Protein AF-F7QQA8-F1 (afdb_monomer)

Sequence (48 aa):
MAADLRAKAALLSPGPEREAILKKARQLETASHMDDWASSPGLRPPKP

Solvent-accessible surface area (backbone atoms only — not comparable to full-atom values): 2823 Å² total; per-residue (Å²): 112,39,66,60,33,47,52,55,30,70,76,42,66,93,49,72,69,26,50,54,34,44,52,51,19,53,52,43,49,54,49,53,54,49,52,54,59,71,66,36,75,91,76,55,76,84,79,132

Radius of gyration: 16.08 Å; Cα contacts (8 Å, |Δi|>4): 26; chains: 1; bounding box: 36×14×44 Å

Mean predicted aligned error: 7.87 Å

Foldseek 3Di:
DLVVLQVVLVVDDPDDVSVVSNVVSVVVVVVVVVVCVVPDPVPDDDDD

Secondary structure (DSSP, 8-state):
-HHHHHHHHHHSPSSHHHHHHHHHHHHHHHHHHHHHHHH-GGGSPPP-

pLDDT: mean 81.57, std 9.63, range [64.31, 93.81]

Structure (mmCIF, N/CA/C/O backbone):
data_AF-F7QQA8-F1
#
_entry.id   AF-F7QQA8-F1
#
loop_
_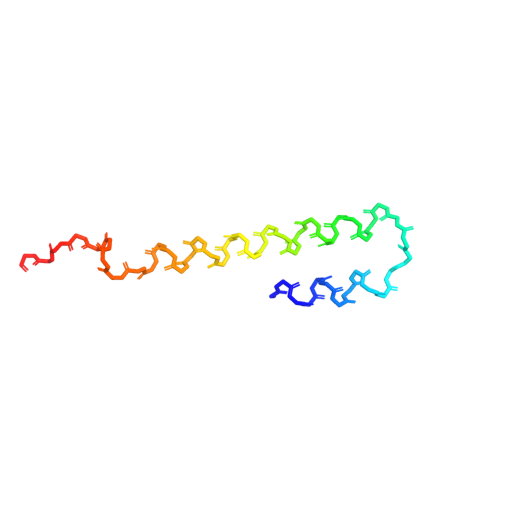atom_site.group_PDB
_atom_site.id
_atom_site.type_symbol
_atom_site.label_atom_id
_atom_site.label_alt_id
_atom_site.label_comp_id
_atom_site.label_asym_id
_atom_site.label_entity_id
_atom_site.label_seq_id
_atom_site.pdbx_PDB_ins_code
_atom_site.Cartn_x
_atom_site.Cartn_y
_atom_site.Cartn_z
_atom_site.occupancy
_atom_site.B_iso_or_equiv
_atom_site.auth_seq_id
_atom_site.auth_comp_id
_atom_site.auth_asym_id
_atom_site.auth_atom_id
_atom_site.pdbx_PDB_model_num
ATOM 1 N N . MET A 1 1 ? 0.829 -9.816 -3.966 1.00 71.38 1 MET A N 1
ATOM 2 C CA . MET A 1 1 ? 0.050 -9.167 -5.049 1.00 71.38 1 MET A CA 1
ATOM 3 C C . MET A 1 1 ? -0.889 -8.140 -4.423 1.00 71.38 1 MET A C 1
ATOM 5 O O . MET A 1 1 ? -1.371 -8.400 -3.328 1.00 71.38 1 MET A O 1
ATOM 9 N N . ALA A 1 2 ? -1.146 -6.988 -5.051 1.00 79.62 2 ALA A N 1
ATOM 10 C CA . ALA A 1 2 ? -1.956 -5.915 -4.445 1.00 79.62 2 ALA A CA 1
ATOM 11 C C . ALA A 1 2 ? -3.381 -6.350 -4.027 1.00 79.62 2 ALA A C 1
ATOM 13 O O . ALA A 1 2 ? -3.933 -5.813 -3.067 1.00 79.62 2 ALA A O 1
ATOM 14 N N . ALA A 1 3 ? -3.943 -7.365 -4.695 1.00 83.44 3 ALA A N 1
ATOM 15 C CA . ALA A 1 3 ? -5.235 -7.965 -4.357 1.00 83.44 3 ALA A CA 1
ATOM 16 C C . ALA A 1 3 ? -5.284 -8.567 -2.935 1.00 83.44 3 ALA A C 1
ATOM 18 O O . ALA A 1 3 ? -6.263 -8.359 -2.225 1.00 83.44 3 ALA A O 1
ATOM 19 N N . ASP A 1 4 ? -4.211 -9.230 -2.487 1.00 86.81 4 ASP A N 1
ATOM 20 C CA . ASP A 1 4 ? -4.108 -9.805 -1.132 1.00 86.81 4 ASP A CA 1
ATOM 21 C C . ASP A 1 4 ? -4.173 -8.716 -0.051 1.00 86.81 4 ASP A C 1
ATOM 23 O O . ASP A 1 4 ? -4.874 -8.835 0.954 1.00 86.81 4 ASP A O 1
ATOM 27 N N . LEU A 1 5 ? -3.510 -7.586 -0.305 1.00 87.88 5 LEU A N 1
ATOM 28 C CA . LEU A 1 5 ? -3.509 -6.452 0.612 1.00 87.88 5 LEU A CA 1
ATOM 29 C C . LEU A 1 5 ? -4.883 -5.777 0.679 1.00 87.88 5 LEU A C 1
ATOM 31 O O . LEU A 1 5 ? -5.321 -5.404 1.764 1.00 87.88 5 LEU A O 1
ATOM 35 N N . ARG A 1 6 ? -5.610 -5.667 -0.441 1.00 86.19 6 ARG A N 1
ATOM 36 C CA . ARG A 1 6 ? -7.004 -5.191 -0.413 1.00 86.19 6 ARG A CA 1
ATOM 37 C C . ARG A 1 6 ? -7.918 -6.139 0.363 1.00 86.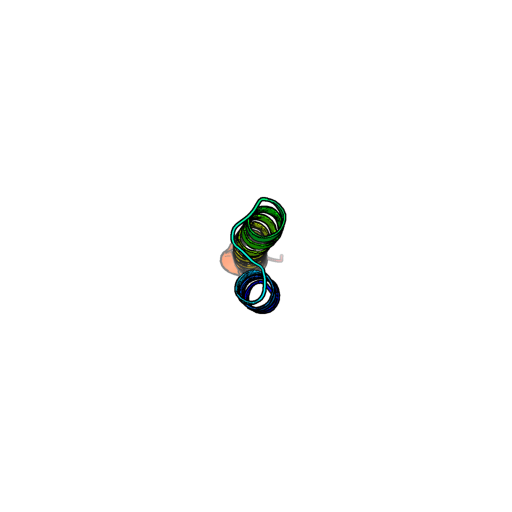19 6 ARG A C 1
ATOM 39 O O . ARG A 1 6 ? -8.733 -5.656 1.142 1.00 86.19 6 ARG A O 1
ATOM 46 N N . ALA A 1 7 ? -7.760 -7.451 0.193 1.00 89.88 7 ALA A N 1
ATOM 47 C CA . ALA A 1 7 ? -8.537 -8.442 0.935 1.00 89.88 7 ALA A CA 1
ATOM 48 C C . ALA A 1 7 ? -8.279 -8.340 2.449 1.00 89.88 7 ALA A C 1
ATOM 50 O O . ALA A 1 7 ? -9.224 -8.278 3.231 1.00 89.88 7 ALA A O 1
ATOM 51 N N . LYS A 1 8 ? -7.015 -8.194 2.869 1.00 87.19 8 LYS A N 1
ATOM 52 C CA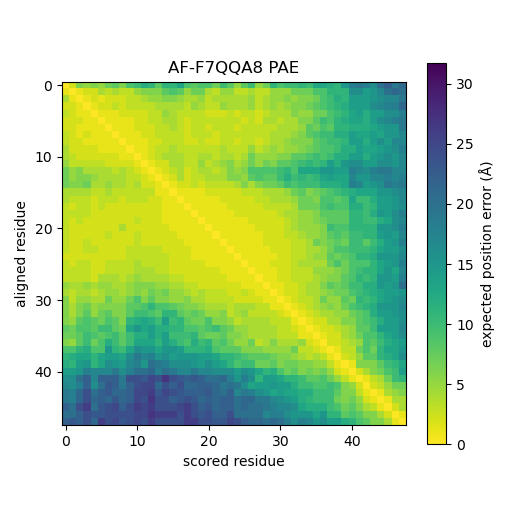 . LYS A 1 8 ? -6.664 -7.927 4.275 1.00 87.19 8 LYS A CA 1
ATOM 53 C C . LYS A 1 8 ? -7.237 -6.612 4.796 1.00 87.19 8 LYS A C 1
ATOM 55 O O . LYS A 1 8 ? -7.765 -6.572 5.901 1.00 87.19 8 LYS A O 1
ATOM 60 N N . ALA A 1 9 ? -7.177 -5.547 4.001 1.00 88.62 9 ALA A N 1
ATOM 61 C CA . ALA A 1 9 ? -7.757 -4.259 4.367 1.00 88.62 9 ALA A CA 1
ATOM 62 C C . ALA A 1 9 ? -9.294 -4.293 4.469 1.00 88.62 9 ALA A C 1
ATOM 64 O O . ALA A 1 9 ? -9.867 -3.461 5.167 1.00 88.62 9 ALA A O 1
ATOM 65 N N . ALA A 1 10 ? -9.967 -5.223 3.785 1.00 88.19 10 ALA A N 1
ATOM 66 C CA . ALA A 1 10 ? -11.414 -5.411 3.884 1.00 88.19 10 ALA A CA 1
ATOM 67 C C . ALA A 1 10 ? -11.839 -6.119 5.183 1.00 88.19 10 ALA A C 1
ATOM 69 O O . ALA A 1 10 ? -12.960 -5.916 5.638 1.00 88.19 10 ALA A O 1
ATOM 70 N N . LEU A 1 11 ? -10.947 -6.910 5.790 1.00 91.69 11 LEU A N 1
ATOM 71 C CA . LEU A 1 11 ? -11.183 -7.584 7.074 1.00 91.69 11 LEU A CA 1
ATOM 72 C C . LEU A 1 11 ? -10.896 -6.684 8.287 1.00 91.69 11 LEU A C 1
ATOM 74 O O . LEU A 1 11 ? -11.268 -7.027 9.406 1.00 91.69 11 LEU A O 1
ATOM 78 N N . LEU A 1 12 ? -10.223 -5.550 8.079 1.00 88.50 12 LEU A N 1
ATOM 79 C CA . LEU A 1 12 ? -9.883 -4.602 9.135 1.00 88.50 12 LEU A CA 1
ATOM 80 C C . LEU A 1 12 ? -10.959 -3.531 9.290 1.00 88.50 12 LEU A C 1
ATOM 82 O O . LEU A 1 12 ? -11.468 -2.979 8.310 1.00 88.50 12 LEU A O 1
ATOM 86 N N . SER A 1 13 ? -11.229 -3.165 10.541 1.00 87.25 13 SER A N 1
ATOM 87 C CA . SER A 1 13 ? -12.031 -1.987 10.856 1.00 87.25 13 SER A CA 1
ATOM 88 C C . SER A 1 13 ? -11.405 -0.719 10.255 1.00 87.25 13 SER A C 1
ATOM 90 O O . SER A 1 13 ? -10.180 -0.626 10.122 1.00 87.25 13 SER A O 1
ATOM 92 N N . PRO A 1 14 ? -12.223 0.276 9.866 1.00 87.19 14 PRO A N 1
ATOM 93 C CA . PRO A 1 14 ? -11.718 1.571 9.423 1.00 87.19 14 PRO A CA 1
ATOM 94 C C . PRO A 1 14 ? -10.793 2.180 10.482 1.00 87.19 14 PRO A C 1
ATOM 96 O O . PRO A 1 14 ? -11.171 2.323 11.641 1.00 87.19 14 PRO A O 1
ATOM 99 N N . GLY A 1 15 ? -9.568 2.504 10.069 1.00 92.06 15 GLY A N 1
ATOM 100 C CA . GLY A 1 15 ? -8.520 2.990 10.954 1.00 92.06 15 GLY A CA 1
ATOM 101 C C . GLY A 1 15 ? -7.142 3.005 10.283 1.00 92.06 15 GLY A C 1
ATOM 102 O O . GLY A 1 15 ? -6.999 2.557 9.138 1.00 92.06 15 GLY A O 1
ATOM 103 N N . PRO A 1 16 ? -6.114 3.479 11.003 1.00 91.69 16 PRO A N 1
ATOM 104 C CA . PRO A 1 16 ? -4.782 3.716 10.448 1.00 91.69 16 PRO A CA 1
ATOM 105 C C . PRO A 1 16 ? -4.103 2.441 9.925 1.00 91.69 16 PRO A C 1
ATOM 107 O O . PRO A 1 16 ? -3.379 2.491 8.931 1.00 91.69 16 PRO A O 1
ATOM 110 N N . GLU A 1 17 ? -4.367 1.278 10.529 1.00 90.12 17 GLU A N 1
ATOM 111 C CA . GLU A 1 17 ? -3.855 -0.008 10.031 1.00 90.12 17 GLU A CA 1
ATOM 112 C C . GLU A 1 17 ? -4.427 -0.370 8.658 1.00 90.12 17 GLU A C 1
ATOM 114 O O . GLU A 1 17 ? -3.682 -0.734 7.744 1.0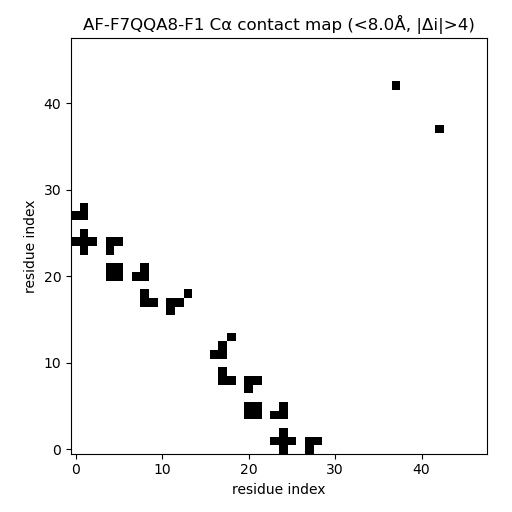0 90.12 17 GLU A O 1
ATOM 119 N N . ARG A 1 18 ? -5.743 -0.210 8.475 1.00 91.69 18 ARG A N 1
ATOM 120 C CA . ARG A 1 18 ? -6.398 -0.430 7.182 1.00 91.69 18 ARG A CA 1
ATOM 121 C C . ARG A 1 18 ? -5.822 0.503 6.119 1.00 91.69 18 ARG A C 1
ATOM 123 O O . ARG A 1 18 ? -5.525 0.059 5.009 1.00 91.69 18 ARG A O 1
ATOM 130 N N . GLU A 1 19 ? -5.620 1.774 6.455 1.00 92.06 19 GLU A N 1
ATOM 131 C CA . GLU A 1 19 ? -5.030 2.758 5.544 1.00 92.06 19 GLU A CA 1
ATOM 132 C C . GLU A 1 19 ? -3.582 2.424 5.168 1.00 92.06 19 GLU A C 1
ATOM 134 O O . GLU A 1 19 ? -3.216 2.517 3.994 1.00 92.06 19 GLU A O 1
ATOM 139 N N . ALA A 1 20 ? -2.764 1.963 6.119 1.00 93.81 20 ALA A N 1
ATOM 140 C CA . ALA A 1 20 ? -1.388 1.548 5.852 1.00 93.81 20 ALA A CA 1
ATOM 141 C C . ALA A 1 20 ? -1.322 0.376 4.858 1.00 93.81 20 ALA A C 1
ATOM 143 O O . ALA A 1 20 ? -0.497 0.378 3.936 1.00 93.81 20 ALA A O 1
ATOM 144 N N . ILE A 1 21 ? -2.221 -0.604 4.998 1.00 91.75 21 ILE A N 1
ATOM 145 C CA . ILE A 1 21 ? -2.311 -1.743 4.077 1.00 91.75 21 ILE A CA 1
ATOM 146 C C . ILE A 1 21 ? -2.804 -1.298 2.694 1.00 91.75 21 ILE A C 1
ATOM 148 O O . ILE A 1 21 ? -2.222 -1.699 1.683 1.00 91.75 21 ILE A O 1
ATOM 152 N N . LEU A 1 22 ? -3.812 -0.423 2.625 1.00 92.00 22 LEU A N 1
ATOM 153 C CA . LEU A 1 22 ? -4.293 0.138 1.356 1.00 92.00 22 LEU A CA 1
ATOM 154 C C . LEU A 1 22 ? -3.208 0.950 0.639 1.00 92.00 22 LEU A C 1
ATOM 156 O O . LEU A 1 22 ? -3.059 0.846 -0.581 1.00 92.00 22 LEU A O 1
ATOM 160 N N . LYS A 1 23 ? -2.406 1.714 1.386 1.00 92.75 23 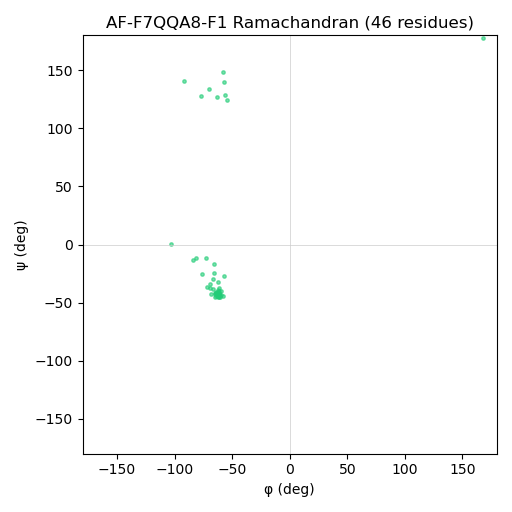LYS A N 1
ATOM 161 C CA . LYS A 1 23 ? -1.271 2.466 0.842 1.00 92.75 23 LYS A CA 1
ATOM 162 C C . LYS A 1 23 ? -0.223 1.531 0.239 1.00 92.75 23 LYS A C 1
ATOM 164 O O . LYS A 1 23 ? 0.224 1.773 -0.881 1.00 92.75 23 LYS A O 1
ATOM 169 N N . LYS A 1 24 ? 0.108 0.429 0.922 1.00 90.44 24 LYS A N 1
ATOM 170 C CA . LYS A 1 24 ? 0.984 -0.625 0.378 1.00 90.44 24 LYS A CA 1
ATOM 171 C C . LYS A 1 24 ? 0.399 -1.284 -0.871 1.00 90.44 24 LYS A C 1
ATOM 173 O O . LYS A 1 24 ? 1.132 -1.497 -1.831 1.00 90.44 24 LYS A O 1
ATOM 178 N N . ALA A 1 25 ? -0.903 -1.577 -0.887 1.00 91.12 25 ALA A N 1
ATOM 179 C CA . ALA A 1 25 ? -1.566 -2.157 -2.056 1.00 91.12 25 ALA A CA 1
ATOM 180 C C . ALA A 1 25 ? -1.407 -1.251 -3.284 1.00 91.12 25 ALA A C 1
ATOM 182 O O . ALA A 1 25 ? -1.036 -1.718 -4.357 1.00 91.12 25 ALA A O 1
ATOM 183 N N . ARG A 1 26 ? -1.604 0.059 -3.095 1.00 89.50 26 ARG A N 1
ATOM 184 C CA . ARG A 1 26 ? -1.468 1.060 -4.156 1.00 89.50 26 ARG A CA 1
ATOM 185 C C . ARG A 1 26 ? -0.033 1.177 -4.671 1.00 89.50 26 ARG A C 1
ATOM 187 O O . ARG A 1 26 ? 0.169 1.231 -5.876 1.00 89.50 26 ARG A O 1
ATOM 194 N N . GLN A 1 27 ? 0.957 1.149 -3.777 1.00 89.75 27 GLN A N 1
ATOM 195 C CA . GLN A 1 27 ? 2.375 1.130 -4.159 1.00 89.75 27 GLN A CA 1
ATOM 196 C C . GLN A 1 27 ? 2.738 -0.112 -4.978 1.00 89.75 27 GLN A C 1
ATOM 198 O O . GLN A 1 27 ? 3.480 -0.002 -5.947 1.00 89.75 27 GLN A O 1
ATOM 203 N N . LEU A 1 28 ? 2.201 -1.278 -4.612 1.00 86.75 28 LEU A N 1
ATOM 204 C CA . LEU A 1 28 ? 2.428 -2.524 -5.343 1.00 86.75 28 LEU A CA 1
ATOM 205 C C . LEU A 1 28 ? 1.809 -2.510 -6.743 1.00 86.75 28 LEU A C 1
ATOM 207 O O . LEU A 1 28 ? 2.444 -3.002 -7.666 1.00 86.75 28 LEU A O 1
ATOM 211 N N . GLU A 1 29 ? 0.620 -1.927 -6.927 1.00 84.31 29 GLU A N 1
ATOM 212 C CA . GLU A 1 29 ? 0.061 -1.739 -8.277 1.00 84.31 29 GLU A CA 1
ATOM 213 C C . GLU A 1 29 ? 0.944 -0.823 -9.123 1.00 84.31 29 GLU A C 1
ATOM 215 O O . GLU A 1 29 ? 1.264 -1.163 -10.259 1.00 84.31 29 GLU A O 1
ATOM 220 N N . THR A 1 30 ? 1.398 0.301 -8.561 1.00 82.38 30 THR A N 1
ATOM 221 C CA . THR A 1 30 ? 2.319 1.199 -9.267 1.00 82.38 30 THR A CA 1
ATOM 222 C C . THR A 1 30 ? 3.632 0.496 -9.607 1.00 82.38 30 THR A C 1
ATOM 224 O O . THR A 1 30 ? 4.112 0.627 -10.726 1.00 82.38 30 THR A O 1
ATOM 227 N N . ALA A 1 31 ? 4.196 -0.287 -8.684 1.00 81.38 31 ALA A N 1
ATOM 228 C CA . ALA A 1 31 ? 5.427 -1.036 -8.916 1.00 81.38 31 ALA A CA 1
ATOM 229 C C . ALA A 1 31 ? 5.270 -2.10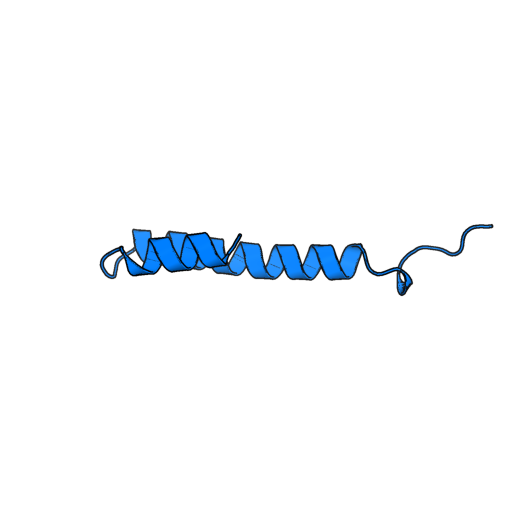7 -10.003 1.00 81.38 31 ALA A C 1
ATOM 231 O O . ALA A 1 31 ? 6.114 -2.183 -10.887 1.00 81.38 31 ALA A O 1
ATOM 232 N N . SER A 1 32 ? 4.177 -2.877 -9.996 1.00 77.88 32 SER A N 1
ATOM 233 C CA . SER A 1 32 ? 3.893 -3.839 -11.070 1.00 77.88 32 SER A CA 1
ATOM 234 C C . SER A 1 32 ? 3.722 -3.159 -12.425 1.00 77.88 32 SER A C 1
ATOM 236 O O . SER A 1 32 ? 4.183 -3.688 -13.428 1.00 77.88 32 SER A O 1
ATOM 238 N N . HIS A 1 33 ? 3.103 -1.980 -12.462 1.00 72.00 33 HIS A N 1
ATOM 239 C CA . HIS A 1 33 ? 2.952 -1.227 -13.705 1.00 72.00 33 HIS A CA 1
ATOM 240 C C . HIS A 1 33 ? 4.296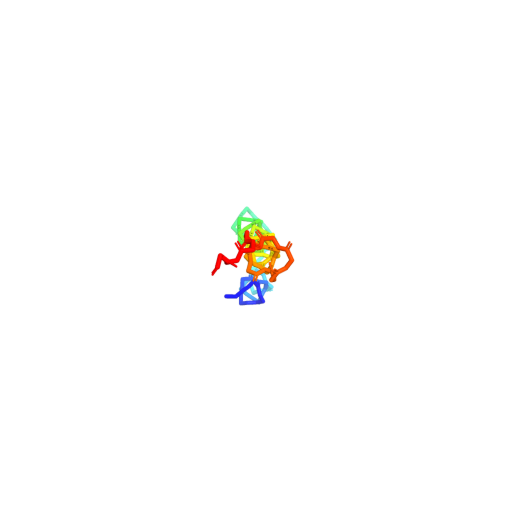 -0.681 -14.222 1.00 72.00 33 HIS A C 1
ATOM 242 O O . HIS A 1 33 ? 4.524 -0.613 -15.425 1.00 72.00 33 HIS A O 1
ATOM 248 N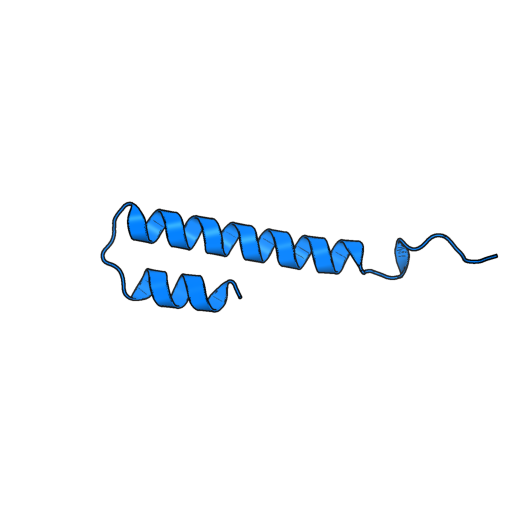 N . MET A 1 34 ? 5.209 -0.316 -13.316 1.00 71.56 34 MET A N 1
ATOM 249 C CA . MET A 1 34 ? 6.569 0.097 -13.679 1.00 71.56 34 MET A CA 1
ATOM 250 C C . MET A 1 34 ? 7.435 -1.075 -14.150 1.00 71.56 34 MET A C 1
ATOM 252 O O . MET A 1 34 ? 8.236 -0.888 -15.059 1.00 71.56 34 MET A O 1
ATOM 256 N N . ASP A 1 35 ? 7.282 -2.262 -13.560 1.00 72.19 35 ASP A N 1
ATOM 257 C CA . ASP A 1 35 ? 7.989 -3.476 -13.988 1.00 72.19 35 ASP A CA 1
ATOM 258 C C . ASP A 1 35 ? 7.571 -3.896 -15.406 1.00 72.19 35 ASP A C 1
ATOM 260 O O . ASP A 1 35 ? 8.421 -4.166 -16.252 1.00 72.19 35 ASP A O 1
ATOM 264 N N . ASP A 1 36 ? 6.269 -3.825 -15.703 1.00 70.75 36 ASP A N 1
ATOM 265 C CA . ASP A 1 36 ? 5.732 -4.056 -17.048 1.00 70.75 36 ASP A CA 1
ATOM 266 C C . ASP A 1 36 ? 6.297 -3.055 -18.072 1.00 70.75 36 ASP A C 1
ATOM 268 O O . ASP A 1 36 ? 6.798 -3.446 -19.132 1.00 70.75 36 ASP A O 1
ATOM 272 N N . TRP A 1 37 ? 6.333 -1.766 -17.715 1.00 73.56 37 TRP A N 1
ATOM 273 C CA . TRP A 1 37 ? 6.957 -0.736 -18.547 1.00 73.56 37 TRP A CA 1
ATOM 274 C C . TRP A 1 37 ? 8.457 -0.986 -18.766 1.00 73.56 37 TRP A C 1
ATOM 276 O O . TRP A 1 37 ? 8.932 -0.920 -19.899 1.00 73.56 37 TRP A O 1
ATOM 286 N N . ALA A 1 38 ? 9.205 -1.323 -17.712 1.00 68.81 38 ALA A N 1
ATOM 287 C CA . ALA A 1 38 ? 10.640 -1.593 -17.791 1.00 68.81 38 ALA A CA 1
ATOM 288 C C . ALA A 1 38 ? 10.971 -2.865 -18.593 1.00 68.81 38 ALA A C 1
ATOM 290 O O . ALA A 1 38 ? 12.023 -2.950 -19.228 1.00 68.81 38 ALA A O 1
ATOM 291 N N . SER A 1 39 ? 10.076 -3.854 -18.588 1.00 67.50 39 SER A N 1
ATOM 292 C CA . SER A 1 39 ? 10.241 -5.114 -19.319 1.00 67.50 39 SER A CA 1
ATOM 293 C C . SER A 1 39 ? 9.858 -5.002 -20.802 1.00 67.50 39 SER A C 1
ATOM 295 O O . SER A 1 39 ? 10.189 -5.887 -21.602 1.00 67.50 39 SER A O 1
ATOM 297 N N . SER A 1 40 ? 9.206 -3.901 -21.198 1.00 70.75 40 SER A N 1
ATOM 298 C CA . SER A 1 40 ? 8.665 -3.725 -22.541 1.00 70.75 40 SER A CA 1
ATOM 299 C C . SER A 1 40 ? 9.769 -3.723 -23.620 1.00 70.75 40 SER A C 1
ATOM 301 O O . SER A 1 40 ? 10.732 -2.952 -23.543 1.00 70.75 40 SER A O 1
ATOM 303 N N . PRO A 1 41 ? 9.660 -4.568 -24.665 1.00 68.12 41 PRO A N 1
ATOM 304 C CA . PRO A 1 41 ? 10.733 -4.800 -25.634 1.00 68.12 41 PRO A CA 1
ATOM 305 C C . PRO A 1 41 ? 11.093 -3.576 -26.491 1.00 68.12 41 PRO A C 1
ATOM 307 O O . PRO A 1 41 ? 12.180 -3.551 -27.060 1.00 68.12 41 PRO A O 1
ATOM 310 N N . GLY A 1 42 ? 10.233 -2.552 -26.549 1.00 65.12 42 GLY A N 1
ATOM 311 C CA . GLY A 1 42 ? 10.489 -1.295 -27.265 1.00 65.12 42 GLY A CA 1
ATOM 312 C C . GLY A 1 42 ? 11.510 -0.359 -26.601 1.00 65.12 42 GLY A C 1
ATOM 313 O O . GLY A 1 42 ? 11.954 0.589 -27.239 1.00 65.12 42 GLY A O 1
ATOM 314 N N . LEU A 1 43 ? 11.898 -0.620 -25.346 1.00 64.31 43 LEU A N 1
ATOM 315 C CA . LEU A 1 43 ? 12.916 0.143 -24.604 1.00 64.31 43 LEU A CA 1
ATOM 316 C C . LEU A 1 43 ? 14.268 -0.579 -24.521 1.00 64.31 43 LEU A C 1
ATOM 318 O O . LEU A 1 43 ? 15.217 -0.060 -23.931 1.00 64.31 43 LEU A O 1
ATOM 322 N N . ARG A 1 44 ? 14.383 -1.777 -25.107 1.00 65.56 44 ARG A N 1
ATOM 323 C CA . ARG A 1 44 ? 15.666 -2.476 -25.181 1.00 65.56 44 ARG A CA 1
ATOM 324 C C . ARG A 1 44 ? 16.508 -1.835 -26.286 1.00 65.56 44 ARG A C 1
ATOM 326 O O . ARG A 1 44 ? 16.016 -1.723 -27.409 1.00 65.56 44 ARG A O 1
ATOM 333 N N . PRO A 1 45 ? 17.761 -1.429 -26.009 1.00 66.31 45 PRO A N 1
ATOM 334 C CA . PRO A 1 45 ? 18.640 -0.943 -27.061 1.00 66.31 45 PRO A CA 1
ATOM 335 C C . PRO A 1 45 ? 18.785 -2.032 -28.137 1.00 66.31 45 PRO A C 1
ATOM 337 O O . PRO A 1 45 ? 18.855 -3.219 -27.785 1.00 66.31 45 PRO A O 1
ATOM 340 N N . PRO A 1 46 ? 18.792 -1.665 -29.433 1.00 70.12 46 PRO A N 1
ATOM 341 C CA . PRO A 1 46 ? 18.968 -2.635 -30.504 1.00 70.12 46 PRO A CA 1
ATOM 342 C C . PRO A 1 46 ? 20.279 -3.386 -30.274 1.00 70.12 46 PRO A C 1
ATOM 344 O O . PRO A 1 46 ? 21.319 -2.778 -30.012 1.00 70.12 46 PRO A O 1
ATOM 347 N N . LYS A 1 47 ? 20.210 -4.720 -30.305 1.00 73.69 47 LYS A N 1
ATOM 348 C CA . LYS A 1 47 ? 21.416 -5.545 -30.235 1.00 73.69 47 LYS A CA 1
ATOM 349 C C . LYS A 1 47 ? 22.187 -5.393 -31.554 1.00 73.69 47 LYS A C 1
ATOM 351 O O . LYS A 1 47 ? 21.530 -5.431 -32.597 1.00 73.69 47 LYS A O 1
ATOM 356 N N . PRO A 1 48 ? 23.516 -5.190 -31.503 1.00 69.69 48 PRO A N 1
ATOM 357 C CA . PRO A 1 48 ? 24.366 -5.206 -32.689 1.00 69.69 48 PRO A CA 1
ATOM 358 C C . PRO A 1 48 ? 24.402 -6.590 -33.347 1.00 69.69 48 PRO A C 1
ATOM 360 O O . PRO A 1 48 ? 24.112 -7.592 -32.647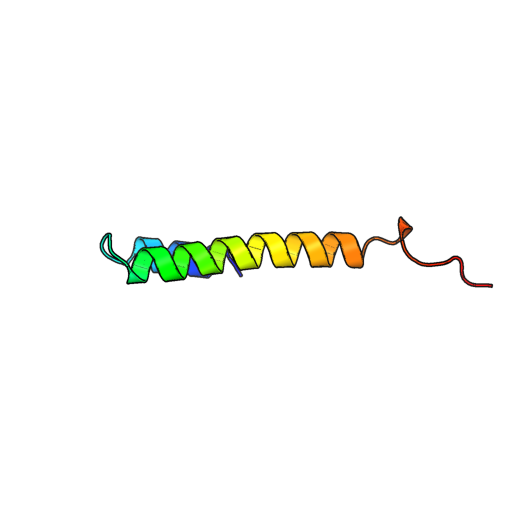 1.00 69.69 48 PRO A O 1
#